Protein AF-A0A2D3VR79-F1 (afdb_monomer_lite)

Secondary structure (DSSP, 8-state):
--PPP----------------SSSSHHHHHHHHHHHHHHHHHHHHHHHHHTT----HHHHHHHHHHHHTTS-HHHHHHHHHHHHHHHHHHHHHHHHHHHHHHHHHHHHHHHHHHHHHHHHHHHHHHHHHHHHHH--

Foldseek 3Di:
DDDDDPPDPDDDDDDDDDDDDDPPPPVVVVVVLVVVVVVLLVVLVVVCVVVVHDPDVVSSVVSSVVVLVPDDPVNVVVVVVVVVVVVVVVVVVVVVVVVVVVVVVVVVVVVVVVVVVVVVVVVVVVVVVVVVVVVD

Structure (mmCIF, N/CA/C/O backbone):
data_AF-A0A2D3VR79-F1
#
_entry.id   AF-A0A2D3VR79-F1
#
loop_
_atom_site.group_PDB
_atom_site.id
_atom_site.type_symbol
_atom_site.label_atom_id
_atom_site.label_alt_id
_atom_site.label_comp_id
_atom_site.label_asym_id
_atom_site.label_entity_id
_atom_site.label_seq_id
_atom_site.pdbx_PDB_ins_code
_atom_site.Cartn_x
_atom_site.Cartn_y
_atom_site.Cartn_z
_atom_site.occupancy
_atom_site.B_iso_or_equiv
_atom_site.auth_seq_id
_atom_site.auth_comp_id
_atom_site.auth_asym_id
_atom_site.auth_atom_id
_atom_site.pdbx_PDB_model_num
ATOM 1 N N . MET A 1 1 ? -33.235 -31.738 -44.982 1.00 42.50 1 MET A N 1
ATOM 2 C CA . MET A 1 1 ? -31.857 -31.477 -45.453 1.00 42.50 1 MET A CA 1
ATOM 3 C C . MET A 1 1 ? -31.931 -30.348 -46.472 1.00 42.50 1 MET A C 1
ATOM 5 O O . MET A 1 1 ? -32.327 -30.591 -47.601 1.00 42.50 1 MET A O 1
ATOM 9 N N . VAL A 1 2 ? -31.686 -29.108 -46.045 1.00 42.50 2 VAL A N 1
ATOM 10 C CA . VAL A 1 2 ? -31.808 -27.903 -46.886 1.00 42.50 2 VAL A CA 1
ATOM 11 C C . VAL A 1 2 ? -30.463 -27.183 -46.835 1.00 42.50 2 VAL A C 1
ATOM 13 O O . VAL A 1 2 ? -29.972 -26.873 -45.752 1.00 42.50 2 VAL A O 1
ATOM 16 N N . ARG A 1 3 ? -29.823 -27.027 -47.996 1.00 49.19 3 ARG A N 1
ATOM 17 C CA . ARG A 1 3 ? -28.508 -26.394 -48.157 1.00 49.19 3 ARG A CA 1
ATOM 18 C C . ARG A 1 3 ? -28.692 -24.872 -48.138 1.00 49.19 3 ARG A C 1
ATOM 20 O O . ARG A 1 3 ? -29.545 -24.375 -48.863 1.00 49.19 3 ARG A O 1
ATOM 27 N N . LEU A 1 4 ? -27.921 -24.150 -47.320 1.00 48.56 4 LEU A N 1
ATOM 28 C CA . LEU A 1 4 ? -27.856 -22.685 -47.379 1.00 48.56 4 LEU A CA 1
ATOM 29 C C . LEU A 1 4 ? -26.788 -22.247 -48.389 1.00 48.56 4 LEU A C 1
ATOM 31 O O . LEU A 1 4 ? -25.610 -22.578 -48.234 1.00 48.56 4 LEU A O 1
ATOM 35 N N . ASP A 1 5 ? -27.217 -21.477 -49.390 1.00 49.62 5 ASP A N 1
ATOM 36 C CA . ASP A 1 5 ? -26.363 -20.802 -50.365 1.00 49.62 5 ASP A CA 1
ATOM 37 C C . ASP A 1 5 ? -25.558 -19.671 -49.714 1.00 49.62 5 ASP A C 1
ATOM 39 O O . ASP A 1 5 ? -26.086 -18.778 -49.050 1.00 49.62 5 ASP A O 1
ATOM 43 N N . ARG A 1 6 ? -24.242 -19.710 -49.922 1.00 53.97 6 ARG A N 1
ATOM 44 C CA . ARG A 1 6 ? -23.243 -18.902 -49.214 1.00 53.97 6 ARG A CA 1
ATOM 45 C C . ARG A 1 6 ? -22.847 -17.636 -49.992 1.00 53.97 6 ARG A C 1
ATOM 47 O O . ARG A 1 6 ? -21.665 -17.330 -50.078 1.00 53.97 6 ARG A O 1
ATOM 54 N N . ASN A 1 7 ? -23.808 -16.926 -50.595 1.00 47.69 7 ASN A N 1
ATOM 55 C CA . ASN A 1 7 ? -23.490 -15.828 -51.524 1.00 47.69 7 ASN A CA 1
ATOM 56 C C . ASN A 1 7 ? -24.445 -14.618 -51.462 1.00 47.69 7 ASN A C 1
ATOM 58 O O . ASN A 1 7 ? -24.976 -14.172 -52.478 1.00 47.69 7 ASN A O 1
ATOM 62 N N . LYS A 1 8 ? -24.687 -14.073 -50.260 1.00 43.59 8 LYS A N 1
ATOM 63 C CA . LYS A 1 8 ? -25.517 -12.859 -50.107 1.00 43.59 8 LYS A CA 1
ATOM 64 C C . LYS A 1 8 ? -25.130 -11.908 -48.967 1.00 43.59 8 LYS A C 1
ATOM 66 O O . LYS A 1 8 ? -25.969 -11.146 -48.503 1.00 43.59 8 LYS A O 1
ATOM 71 N N . ILE A 1 9 ? -23.869 -11.911 -48.529 1.00 47.56 9 ILE A N 1
ATOM 72 C CA . ILE A 1 9 ? -23.381 -10.974 -47.500 1.00 47.56 9 ILE A CA 1
ATOM 73 C C . ILE A 1 9 ? -22.266 -10.106 -48.084 1.00 47.56 9 ILE A C 1
ATOM 75 O O . ILE A 1 9 ? -21.127 -10.179 -47.648 1.00 47.56 9 ILE A O 1
ATOM 79 N N . GLN A 1 10 ? -22.569 -9.326 -49.123 1.00 48.78 10 GLN A N 1
ATOM 80 C CA . GLN A 1 10 ? -21.702 -8.229 -49.568 1.00 48.78 10 GLN A CA 1
ATOM 81 C C . GLN A 1 10 ? -22.474 -7.272 -50.489 1.00 48.78 10 GLN A C 1
ATOM 83 O O . GLN A 1 10 ? -22.270 -7.238 -51.693 1.00 48.78 10 GLN A O 1
ATOM 88 N N . SER A 1 11 ? -23.392 -6.489 -49.919 1.00 40.78 11 SER A N 1
ATOM 89 C CA . SER A 1 11 ? -23.750 -5.163 -50.452 1.00 40.78 11 SER A CA 1
ATOM 90 C C . SER A 1 11 ? -24.666 -4.450 -49.459 1.00 40.78 11 SER A C 1
ATOM 92 O O . SER A 1 11 ? -25.870 -4.703 -49.421 1.00 40.78 11 SER A O 1
ATOM 94 N N . GLY A 1 12 ? -24.112 -3.570 -48.629 1.00 35.41 12 GLY A N 1
ATOM 95 C CA . GLY A 1 12 ? -24.937 -2.796 -47.705 1.00 35.41 12 GLY A CA 1
ATOM 96 C C . GLY A 1 12 ? -24.155 -2.000 -46.674 1.00 35.41 12 GLY A C 1
ATOM 97 O O . GLY A 1 12 ? -24.417 -2.140 -45.489 1.00 35.41 12 GLY A O 1
ATOM 98 N N . LEU A 1 13 ? -23.201 -1.170 -47.101 1.00 38.72 13 LEU A N 1
ATOM 99 C CA . LEU A 1 13 ? -22.648 -0.118 -46.244 1.00 38.72 13 LEU A CA 1
ATOM 100 C C . LEU A 1 13 ? -23.047 1.230 -46.837 1.00 38.72 13 LEU A C 1
ATOM 102 O O . LEU A 1 13 ? -22.491 1.701 -47.829 1.00 38.72 13 LEU A O 1
ATOM 106 N N . GLY A 1 14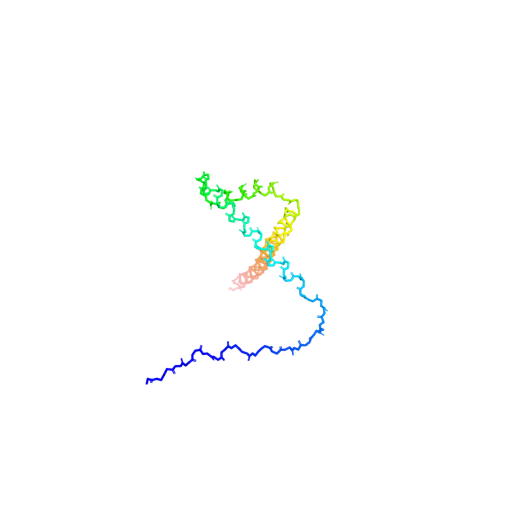 ? -24.106 1.790 -46.253 1.00 35.75 14 GLY A N 1
ATOM 107 C CA . GLY A 1 14 ? -24.631 3.107 -46.568 1.00 35.75 14 GLY A CA 1
ATOM 108 C C . GLY A 1 14 ? -23.665 4.208 -46.140 1.00 35.75 14 GLY A C 1
ATOM 109 O O . GLY A 1 14 ? -23.102 4.183 -45.049 1.00 35.75 14 GLY A O 1
ATOM 110 N N . LYS A 1 15 ? -23.510 5.204 -47.012 1.00 46.53 15 LYS A N 1
ATOM 111 C CA . LYS A 1 15 ? -22.926 6.506 -46.683 1.00 46.53 15 LYS A CA 1
ATOM 112 C C . LYS A 1 15 ? -23.940 7.341 -45.893 1.00 46.53 15 LYS A C 1
ATOM 114 O O . LYS A 1 15 ? -25.066 7.516 -46.352 1.00 46.53 15 LYS A O 1
ATOM 119 N N . ARG A 1 16 ? -23.510 7.934 -44.777 1.00 35.75 16 ARG A N 1
ATOM 120 C CA . ARG A 1 16 ? -24.094 9.136 -44.144 1.00 35.75 16 ARG A CA 1
ATOM 121 C C . ARG A 1 16 ? -22.994 9.878 -43.344 1.00 35.75 16 ARG A C 1
ATOM 123 O O . ARG A 1 16 ? -21.922 9.305 -43.177 1.00 35.75 16 ARG A O 1
ATOM 130 N N . PRO A 1 17 ? -23.160 11.174 -43.020 1.00 37.53 17 PRO A N 1
ATOM 131 C CA . PRO A 1 17 ? -22.208 12.230 -43.369 1.00 37.53 17 PRO A CA 1
ATOM 132 C C . PRO A 1 17 ? -21.346 12.731 -42.193 1.00 37.53 17 PRO A C 1
ATOM 134 O O . PRO A 1 17 ? -21.611 12.430 -41.036 1.00 37.53 17 PRO A O 1
ATOM 137 N N . LYS A 1 18 ? -20.318 13.525 -42.532 1.00 41.44 18 LYS A N 1
ATOM 138 C CA . LYS A 1 18 ? -19.412 14.256 -41.626 1.00 41.44 18 LYS A CA 1
ATOM 139 C C . LYS A 1 18 ? -20.121 15.371 -40.834 1.00 41.44 18 LYS A C 1
ATOM 141 O O . LYS A 1 18 ? -20.675 16.265 -41.464 1.00 41.44 18 LYS A O 1
ATOM 146 N N . SER A 1 19 ? -19.967 15.350 -39.508 1.00 31.02 19 SER A N 1
ATOM 147 C CA . SER A 1 19 ? -19.756 16.472 -38.555 1.00 31.02 19 SER A CA 1
ATOM 148 C C . SER A 1 19 ? -19.889 15.855 -37.151 1.00 31.02 19 SER A C 1
ATOM 150 O O . SER A 1 19 ? -20.925 15.264 -36.869 1.00 31.02 19 SER A O 1
ATOM 152 N N . THR A 1 20 ? -18.870 15.787 -36.296 1.00 27.22 20 THR A N 1
ATOM 153 C CA . THR A 1 20 ? -18.263 16.911 -35.569 1.00 27.22 20 THR A CA 1
ATOM 154 C C . THR A 1 20 ? -16.975 16.400 -34.903 1.00 27.22 20 THR A C 1
ATOM 156 O O . THR A 1 20 ? -16.966 15.312 -34.334 1.00 27.22 20 THR A O 1
ATOM 159 N N . GLN A 1 21 ? -15.895 17.168 -35.055 1.00 47.31 21 GLN A N 1
ATOM 160 C CA . GLN A 1 21 ? -14.600 17.052 -34.365 1.00 47.31 21 GLN A CA 1
ATOM 161 C C . GLN A 1 21 ? -14.851 17.328 -32.864 1.00 47.31 21 GLN A C 1
ATOM 163 O O . GLN A 1 21 ? -15.637 18.219 -32.569 1.00 47.31 21 GLN A O 1
ATOM 168 N N . GLU A 1 22 ? -14.389 16.545 -31.883 1.00 38.19 22 GLU A N 1
ATOM 169 C CA . GLU A 1 22 ? -13.061 16.703 -31.252 1.00 38.19 22 GLU A CA 1
ATOM 170 C C . GLU A 1 22 ? -12.690 15.543 -30.276 1.00 38.19 22 GLU A C 1
ATOM 172 O O . GLU A 1 22 ? -11.649 15.598 -29.636 1.00 38.19 22 GLU A O 1
ATOM 177 N N . GLU A 1 23 ? -13.463 14.454 -30.160 1.00 38.03 23 GLU A N 1
ATOM 178 C CA . GLU A 1 23 ? -13.257 13.432 -29.096 1.00 38.03 23 GLU A CA 1
ATOM 179 C C . GLU A 1 23 ? -12.443 12.175 -29.488 1.00 38.03 23 GLU A C 1
ATOM 181 O O . GLU A 1 23 ? -12.242 11.280 -28.670 1.00 38.03 23 GLU A O 1
ATOM 186 N N . SER A 1 24 ? -11.944 12.060 -30.723 1.00 40.53 24 SER A N 1
ATOM 187 C CA . SER A 1 24 ? -11.367 10.798 -31.230 1.00 40.53 24 SER A CA 1
ATOM 188 C C . SER A 1 24 ? -9.833 10.703 -31.248 1.00 40.53 24 SER A C 1
ATOM 190 O O . SER A 1 24 ? -9.312 9.700 -31.727 1.00 40.53 24 SER A O 1
ATOM 192 N N . GLU A 1 25 ? -9.088 11.705 -30.769 1.00 40.88 25 GLU A N 1
ATOM 193 C CA . GLU A 1 25 ? -7.611 11.679 -30.833 1.00 40.88 25 GLU A CA 1
ATOM 194 C C . GLU A 1 25 ? -6.912 11.148 -29.568 1.00 40.88 25 GLU A C 1
ATOM 196 O O . GLU A 1 25 ? -5.761 10.710 -29.653 1.00 40.88 25 GLU A O 1
ATOM 201 N N . GLU A 1 26 ? -7.567 11.141 -28.402 1.00 45.00 26 GLU A N 1
ATOM 202 C CA . GLU A 1 26 ? -6.926 10.678 -27.157 1.00 45.00 26 GLU A CA 1
ATOM 203 C C . GLU A 1 26 ? -6.944 9.151 -26.991 1.00 45.00 26 GLU A C 1
ATOM 205 O O . GLU A 1 26 ? -5.989 8.565 -26.475 1.00 45.00 26 GLU A O 1
ATOM 210 N N . VAL A 1 27 ? -7.987 8.479 -27.486 1.00 45.16 27 VAL A N 1
ATOM 211 C CA . VAL A 1 27 ? -8.150 7.022 -27.328 1.00 45.16 27 VAL A CA 1
ATOM 212 C C . VAL A 1 27 ? -7.206 6.235 -28.249 1.00 45.16 27 VAL A C 1
ATOM 214 O O . VAL A 1 27 ? -6.706 5.179 -27.869 1.00 45.16 27 VAL A O 1
ATOM 217 N N . ASP A 1 28 ? -6.888 6.762 -29.434 1.00 46.16 28 ASP A N 1
ATOM 218 C CA . ASP A 1 28 ? -6.010 6.085 -30.402 1.00 46.16 28 ASP A CA 1
ATOM 219 C C . ASP A 1 28 ? -4.522 6.182 -30.008 1.00 46.16 28 ASP A C 1
ATOM 221 O O . ASP A 1 28 ? -3.741 5.236 -30.149 1.00 46.16 28 ASP A O 1
ATOM 225 N N . LYS A 1 29 ? -4.121 7.306 -29.393 1.00 51.72 29 LYS A N 1
ATOM 226 C CA . LYS A 1 29 ? -2.766 7.462 -28.849 1.00 51.72 29 LYS A CA 1
ATOM 227 C C . LYS A 1 29 ? -2.522 6.565 -27.640 1.00 51.72 29 LYS A C 1
ATOM 229 O O . LYS A 1 29 ? -1.406 6.086 -27.512 1.00 51.72 29 LYS A O 1
ATOM 234 N N . SER A 1 30 ? -3.504 6.318 -26.770 1.00 53.44 30 SER A N 1
ATOM 235 C CA . SER A 1 30 ? -3.300 5.498 -25.563 1.00 53.44 30 SER A CA 1
ATOM 236 C C . SER A 1 30 ? -3.188 3.994 -25.859 1.00 53.44 30 SER A C 1
ATOM 238 O O . SER A 1 30 ? -2.398 3.290 -25.219 1.00 53.44 30 SER A O 1
ATOM 240 N N . GLN A 1 31 ? -3.910 3.480 -26.862 1.00 55.12 31 GLN A N 1
ATOM 241 C CA . GLN A 1 31 ? -3.816 2.067 -27.251 1.00 55.12 31 GLN A CA 1
ATOM 242 C C . GLN A 1 31 ? -2.479 1.727 -27.907 1.00 55.12 31 GLN A C 1
ATOM 244 O O . GLN A 1 31 ? -1.870 0.703 -27.590 1.00 55.12 31 GLN A O 1
ATOM 249 N N . ASN A 1 32 ? -1.970 2.610 -28.768 1.00 60.19 32 ASN A N 1
ATOM 250 C CA . ASN A 1 32 ? -0.687 2.379 -29.429 1.00 60.19 32 ASN A CA 1
ATOM 251 C C . ASN A 1 32 ? 0.468 2.290 -28.412 1.00 60.19 32 ASN A C 1
ATOM 253 O O . ASN A 1 32 ? 1.441 1.563 -28.612 1.00 60.19 32 ASN A O 1
ATOM 257 N N . THR A 1 33 ? 0.316 2.968 -27.275 1.00 60.47 33 THR A N 1
ATOM 258 C CA . THR A 1 33 ? 1.395 3.219 -26.315 1.00 60.47 33 THR A CA 1
ATOM 259 C C . THR A 1 33 ? 1.455 2.183 -25.214 1.00 60.47 33 THR A C 1
ATOM 261 O O . THR A 1 33 ? 2.548 1.832 -24.778 1.00 60.47 33 THR A O 1
ATOM 264 N N . ASN A 1 34 ? 0.305 1.600 -24.866 1.00 66.75 34 ASN A N 1
ATOM 265 C CA . ASN A 1 34 ? 0.277 0.314 -24.176 1.00 66.75 34 ASN A CA 1
ATOM 266 C C . ASN A 1 34 ? 0.950 -0.764 -25.038 1.00 66.75 34 ASN A C 1
ATOM 268 O O . ASN A 1 34 ? 1.795 -1.498 -24.538 1.00 66.75 34 ASN A O 1
ATOM 272 N N . SER A 1 35 ? 0.710 -0.771 -26.357 1.00 77.75 35 SER A N 1
ATOM 273 C CA . SER A 1 35 ? 1.372 -1.738 -27.246 1.00 77.75 35 SER A CA 1
ATOM 274 C C . SER A 1 35 ? 2.898 -1.554 -27.319 1.00 77.75 35 SER A C 1
ATOM 276 O O . SER A 1 35 ? 3.628 -2.529 -27.488 1.00 77.75 35 SER A O 1
ATOM 278 N N . GLU A 1 36 ? 3.418 -0.328 -27.194 1.00 83.12 36 GLU A N 1
ATOM 279 C CA . GLU A 1 36 ? 4.867 -0.068 -27.156 1.00 83.12 36 GLU A CA 1
ATOM 280 C C . GLU A 1 36 ? 5.513 -0.549 -25.851 1.00 83.12 36 GLU A C 1
ATOM 282 O O . GLU A 1 36 ? 6.581 -1.166 -25.894 1.00 83.12 36 GLU A O 1
ATOM 287 N N . LEU A 1 37 ? 4.858 -0.326 -24.708 1.00 84.56 37 LEU A N 1
ATOM 288 C CA . LEU A 1 37 ? 5.296 -0.855 -23.415 1.00 84.56 37 LEU A CA 1
ATOM 289 C C . LEU A 1 37 ? 5.218 -2.387 -23.379 1.00 84.56 37 LEU A C 1
ATOM 291 O O . LEU A 1 37 ? 6.173 -3.036 -22.968 1.00 84.56 37 LEU A O 1
ATOM 295 N N . GLU A 1 38 ? 4.143 -2.988 -23.884 1.00 86.12 38 GLU A N 1
ATOM 296 C CA . GLU A 1 38 ? 4.006 -4.445 -23.988 1.00 86.12 38 GLU A CA 1
ATOM 297 C C . GLU A 1 38 ? 5.117 -5.062 -24.844 1.00 86.12 38 GLU A C 1
ATOM 299 O O . GLU A 1 38 ? 5.758 -6.033 -24.438 1.00 86.12 38 GLU A O 1
ATOM 304 N N . LYS A 1 39 ? 5.414 -4.467 -26.008 1.00 89.25 39 LYS A N 1
ATOM 305 C CA . LYS A 1 39 ? 6.538 -4.892 -26.859 1.00 89.25 39 LYS A CA 1
ATOM 306 C C . LYS A 1 39 ? 7.876 -4.757 -26.136 1.00 89.25 39 LYS A C 1
ATOM 308 O O . LYS A 1 39 ? 8.751 -5.604 -26.316 1.00 89.25 39 LYS A O 1
ATOM 313 N N . PHE A 1 40 ? 8.043 -3.717 -25.324 1.00 89.56 40 PHE A N 1
ATOM 314 C CA . PHE A 1 40 ? 9.245 -3.518 -24.523 1.00 89.56 40 PHE A CA 1
ATOM 315 C C . PHE A 1 40 ? 9.379 -4.570 -23.412 1.00 89.56 40 PHE A C 1
ATOM 317 O O . PHE A 1 40 ? 10.442 -5.173 -23.276 1.00 89.56 40 PHE A O 1
ATOM 324 N N . SER A 1 41 ? 8.299 -4.878 -22.698 1.00 90.06 41 SER A N 1
ATOM 325 C CA . SER A 1 41 ? 8.255 -5.944 -21.693 1.00 90.06 41 SER A CA 1
ATOM 326 C C . SER A 1 41 ? 8.539 -7.319 -22.302 1.00 90.06 41 SER A C 1
ATOM 328 O O . SER A 1 41 ? 9.337 -8.083 -21.761 1.00 90.06 41 SER A O 1
ATOM 330 N N . LEU A 1 42 ? 7.977 -7.622 -23.478 1.00 90.94 42 LEU A N 1
ATOM 331 C CA . LEU A 1 42 ? 8.283 -8.850 -24.222 1.00 90.94 42 LEU A CA 1
ATOM 332 C C . LEU A 1 42 ? 9.752 -8.917 -24.656 1.00 90.94 42 LEU A C 1
ATOM 334 O O . LEU A 1 42 ? 10.364 -9.983 -24.603 1.00 90.94 42 LEU A O 1
ATOM 338 N N . TYR A 1 43 ? 10.333 -7.785 -25.062 1.00 91.06 43 TYR A N 1
ATOM 339 C CA . TYR A 1 43 ? 11.754 -7.702 -25.389 1.00 91.06 43 TYR A CA 1
ATOM 340 C C . TYR A 1 43 ? 12.632 -7.996 -24.168 1.00 91.06 43 TYR A C 1
ATOM 342 O O . TYR A 1 43 ? 13.576 -8.774 -24.281 1.00 91.06 43 TYR A O 1
ATOM 350 N N . ILE A 1 44 ? 12.298 -7.443 -23.000 1.00 90.88 44 ILE A N 1
ATOM 351 C CA . ILE A 1 44 ? 13.014 -7.723 -21.749 1.00 90.88 44 ILE A CA 1
ATOM 352 C C . ILE A 1 44 ? 12.957 -9.217 -21.424 1.00 90.88 44 ILE A C 1
ATOM 354 O O . ILE A 1 44 ? 13.996 -9.831 -21.200 1.00 90.88 44 ILE A O 1
ATOM 358 N N . LEU A 1 45 ? 11.767 -9.825 -21.471 1.00 91.25 45 LEU A N 1
ATOM 359 C CA . LEU A 1 45 ? 11.600 -11.256 -21.200 1.00 91.25 45 LEU A CA 1
ATOM 360 C C . LEU A 1 45 ? 12.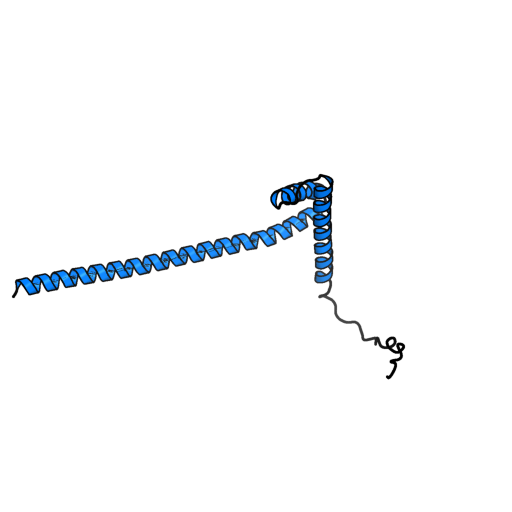406 -12.128 -22.165 1.00 91.25 45 LEU A C 1
ATOM 362 O O . LEU A 1 45 ? 12.988 -13.128 -21.748 1.00 91.25 45 LEU A O 1
ATOM 366 N N . LYS A 1 46 ? 12.478 -11.735 -23.440 1.00 91.88 46 LYS A N 1
ATOM 367 C CA . LYS A 1 46 ? 13.303 -12.425 -24.430 1.00 91.88 46 LYS A CA 1
ATOM 368 C C . LYS A 1 46 ? 14.791 -12.333 -24.087 1.00 91.88 46 LYS A C 1
ATOM 370 O O . LYS A 1 46 ? 15.460 -13.356 -24.084 1.00 91.88 46 LYS A O 1
ATOM 375 N N . VAL A 1 47 ? 15.288 -11.147 -23.735 1.00 91.44 47 VAL A N 1
ATOM 376 C CA . VAL A 1 47 ? 16.692 -10.957 -23.331 1.00 91.44 47 VAL A CA 1
ATOM 377 C C . VAL A 1 47 ? 17.025 -11.777 -22.082 1.00 91.44 47 VAL A C 1
ATOM 379 O O . VAL A 1 47 ? 18.069 -12.418 -22.030 1.00 91.44 47 VAL A O 1
ATOM 382 N N . MET A 1 48 ? 16.128 -11.817 -21.097 1.00 88.94 48 MET A N 1
ATOM 383 C CA . MET A 1 48 ? 16.320 -12.633 -19.893 1.00 88.94 48 MET A CA 1
ATOM 384 C C . MET A 1 48 ? 16.357 -14.132 -20.213 1.00 88.94 48 MET A C 1
ATOM 386 O O . MET A 1 48 ? 17.151 -14.864 -19.626 1.00 88.94 48 MET A O 1
ATOM 390 N N . MET A 1 49 ? 15.532 -14.584 -21.163 1.00 89.94 49 MET A N 1
ATOM 391 C CA . MET A 1 49 ? 15.533 -15.966 -21.644 1.00 89.94 49 MET A CA 1
ATOM 392 C C . MET A 1 49 ? 16.824 -16.305 -22.400 1.00 89.94 49 MET A C 1
ATOM 394 O O . MET A 1 49 ? 17.405 -17.358 -22.149 1.00 89.94 49 MET A O 1
ATOM 398 N N . ASP A 1 50 ? 17.296 -15.403 -23.265 1.00 92.56 50 ASP A N 1
ATOM 399 C CA . ASP A 1 50 ? 18.537 -15.561 -24.033 1.00 92.56 50 ASP A CA 1
ATOM 400 C C . ASP A 1 50 ? 19.774 -15.602 -23.111 1.00 92.56 50 ASP A C 1
ATOM 402 O O . ASP A 1 50 ? 20.707 -16.368 -23.349 1.00 92.56 50 ASP A O 1
ATOM 406 N N . GLU A 1 51 ? 19.769 -14.831 -22.017 1.00 90.69 51 GLU A N 1
ATOM 407 C CA . GLU A 1 51 ? 20.822 -14.836 -20.987 1.00 90.69 51 GLU A CA 1
ATOM 408 C C . GLU A 1 51 ? 20.636 -15.941 -19.923 1.00 90.69 51 GLU A C 1
ATOM 410 O O . GLU A 1 51 ? 21.426 -16.045 -18.984 1.00 90.69 51 GLU A O 1
ATOM 415 N N . ASN A 1 52 ? 19.622 -16.803 -20.078 1.00 87.12 52 ASN A N 1
ATOM 416 C CA . ASN A 1 52 ? 19.301 -17.922 -19.186 1.00 87.12 52 ASN A CA 1
ATOM 417 C C . ASN A 1 52 ? 19.058 -17.495 -17.718 1.00 87.12 52 ASN A C 1
ATOM 419 O O . ASN A 1 52 ? 19.407 -18.209 -16.770 1.00 87.12 52 ASN A O 1
ATOM 423 N N . ILE A 1 53 ? 18.440 -16.326 -17.530 1.00 88.19 53 ILE A N 1
ATOM 424 C CA . ILE A 1 53 ? 18.085 -15.746 -16.231 1.00 88.19 53 ILE A CA 1
ATOM 425 C C . ILE A 1 53 ? 16.586 -15.944 -15.979 1.00 88.19 53 ILE A C 1
ATOM 427 O O . ILE A 1 53 ? 15.762 -15.603 -16.830 1.00 88.19 53 ILE A O 1
ATOM 431 N N . PRO A 1 54 ? 16.184 -16.447 -14.799 1.00 87.81 54 PRO A N 1
ATOM 432 C CA . PRO A 1 54 ? 14.772 -16.599 -14.485 1.00 87.81 54 PRO A CA 1
ATOM 433 C C . PRO A 1 54 ? 14.089 -15.220 -14.392 1.00 87.81 54 PRO A C 1
ATOM 435 O O . PRO A 1 54 ? 14.610 -14.340 -13.690 1.00 87.81 54 PRO A O 1
ATOM 438 N N . PRO A 1 55 ? 12.915 -15.029 -15.033 1.00 87.19 55 PRO A N 1
ATOM 439 C CA . PRO A 1 55 ? 12.142 -13.790 -14.980 1.00 87.19 55 PRO A CA 1
ATOM 440 C C . PRO A 1 55 ? 11.401 -13.652 -13.643 1.00 87.19 55 PRO A C 1
ATOM 442 O O . PRO A 1 55 ? 10.175 -13.656 -13.577 1.00 87.19 55 PRO A O 1
ATOM 445 N N . THR A 1 56 ? 12.157 -13.570 -12.547 1.00 90.56 56 THR A N 1
ATOM 446 C CA . THR A 1 56 ? 11.620 -13.198 -11.234 1.00 90.56 56 THR A CA 1
ATOM 447 C C . THR A 1 56 ? 11.316 -11.698 -11.214 1.00 90.56 56 THR A C 1
ATOM 449 O O . THR A 1 56 ? 11.979 -10.951 -11.935 1.00 90.56 56 THR A O 1
ATOM 452 N N . PRO A 1 57 ? 10.376 -11.219 -10.378 1.00 89.12 57 PRO A N 1
ATOM 453 C CA . PRO A 1 57 ? 10.049 -9.792 -10.306 1.00 89.12 57 PRO A CA 1
ATOM 454 C C . PRO A 1 57 ? 11.281 -8.898 -10.098 1.00 89.12 57 PRO A C 1
ATOM 456 O O . PRO A 1 57 ? 11.470 -7.924 -10.818 1.00 89.12 57 PRO A O 1
ATOM 459 N N . ASN A 1 58 ? 12.179 -9.295 -9.190 1.00 89.12 58 ASN A N 1
ATOM 460 C CA . ASN A 1 58 ? 13.416 -8.564 -8.916 1.00 89.12 58 ASN A CA 1
ATOM 461 C C . ASN A 1 58 ? 14.363 -8.531 -10.130 1.00 89.12 58 ASN A C 1
ATOM 463 O O . ASN A 1 58 ? 14.916 -7.488 -10.464 1.00 89.12 58 ASN A O 1
ATOM 467 N N . ASN A 1 59 ? 14.537 -9.660 -10.822 1.00 89.38 59 ASN A N 1
ATOM 468 C CA . ASN A 1 59 ? 15.399 -9.710 -12.004 1.00 89.38 59 ASN A CA 1
ATOM 469 C C . ASN A 1 59 ? 14.791 -8.931 -13.173 1.00 89.38 59 ASN A C 1
ATOM 471 O O . ASN A 1 59 ? 15.510 -8.247 -13.895 1.00 89.38 59 ASN A O 1
ATOM 475 N N . PHE A 1 60 ? 13.473 -9.016 -13.354 1.00 92.50 60 PHE A N 1
ATOM 476 C CA . PHE A 1 60 ? 12.773 -8.272 -14.390 1.00 92.50 60 PHE A CA 1
ATOM 477 C C . PHE A 1 60 ? 12.926 -6.769 -14.175 1.00 92.50 60 PHE A C 1
ATOM 479 O O . PHE A 1 60 ? 13.248 -6.071 -15.127 1.00 92.50 60 PHE A O 1
ATOM 486 N N . GLN A 1 61 ? 12.793 -6.285 -12.937 1.00 89.38 61 GLN A N 1
ATOM 487 C CA . GLN A 1 61 ? 12.989 -4.874 -12.603 1.00 89.38 61 GLN A CA 1
ATOM 488 C C . GLN A 1 61 ? 14.398 -4.381 -12.965 1.00 89.38 61 GLN A C 1
ATOM 490 O O . GLN A 1 61 ? 14.540 -3.380 -13.660 1.00 89.38 61 GLN A O 1
ATOM 495 N N . ILE A 1 62 ? 15.443 -5.133 -12.602 1.00 88.62 62 ILE A N 1
ATOM 496 C CA . ILE A 1 62 ? 16.833 -4.774 -12.936 1.00 88.62 62 ILE A CA 1
ATOM 497 C C . ILE A 1 62 ? 17.034 -4.675 -14.457 1.00 88.62 62 ILE A C 1
ATOM 499 O O . ILE A 1 62 ? 17.693 -3.758 -14.952 1.00 88.62 62 ILE A O 1
ATOM 503 N N . TYR A 1 63 ? 16.479 -5.622 -15.218 1.00 90.12 63 TYR A N 1
ATOM 504 C CA . TYR A 1 63 ? 16.587 -5.617 -16.678 1.00 90.12 63 TYR A CA 1
ATOM 505 C C . TYR A 1 63 ? 15.713 -4.551 -17.324 1.00 90.12 63 TYR A C 1
ATOM 507 O O . TYR A 1 63 ? 16.111 -3.986 -18.343 1.00 90.12 63 TYR A O 1
ATOM 515 N N . PHE A 1 64 ? 14.557 -4.263 -16.733 1.00 91.19 64 PHE A N 1
ATOM 516 C CA . PHE A 1 64 ? 13.692 -3.173 -17.138 1.00 91.19 64 PHE A CA 1
ATOM 517 C C . PHE A 1 64 ? 14.461 -1.859 -17.058 1.00 91.19 64 PHE A C 1
ATOM 519 O O . PHE A 1 64 ? 14.620 -1.216 -18.090 1.00 91.19 64 PHE A O 1
ATOM 526 N N . ASP A 1 65 ? 15.063 -1.539 -15.913 1.00 88.50 65 ASP A N 1
ATOM 527 C CA . ASP A 1 65 ? 15.840 -0.309 -15.719 1.00 88.50 65 ASP A CA 1
ATOM 528 C C . ASP A 1 65 ? 17.049 -0.239 -16.669 1.00 88.50 65 ASP A C 1
ATOM 530 O O . ASP A 1 65 ? 17.237 0.737 -17.403 1.00 88.50 65 ASP A O 1
ATOM 534 N N . LYS A 1 66 ? 17.823 -1.329 -16.761 1.00 89.81 66 LYS A N 1
ATOM 535 C CA . LYS A 1 66 ? 19.003 -1.419 -17.640 1.00 89.81 66 LYS A CA 1
ATOM 536 C C . LYS A 1 66 ? 18.658 -1.245 -19.124 1.00 89.81 66 LYS A C 1
ATOM 538 O O . LYS A 1 66 ? 19.415 -0.635 -19.881 1.00 89.81 66 LYS A O 1
ATOM 543 N N . LEU A 1 67 ? 17.552 -1.829 -19.587 1.00 88.81 67 LEU A N 1
ATOM 544 C CA . LEU A 1 67 ? 17.141 -1.776 -20.996 1.00 88.81 67 LEU A CA 1
ATOM 545 C C . LEU A 1 67 ? 16.312 -0.534 -21.321 1.00 88.81 67 LEU A C 1
ATOM 547 O O . LEU A 1 67 ? 16.263 -0.136 -22.494 1.00 88.81 67 LEU A O 1
ATOM 551 N N . LEU A 1 68 ? 15.697 0.080 -20.307 1.00 87.62 68 LEU A N 1
ATOM 552 C CA . LEU A 1 68 ? 15.024 1.368 -20.400 1.00 87.62 68 LEU A CA 1
ATOM 553 C C . LEU A 1 68 ? 16.056 2.453 -20.678 1.00 87.62 68 LEU A C 1
ATOM 555 O O . LEU A 1 68 ? 15.786 3.350 -21.475 1.00 87.62 68 LEU A O 1
ATOM 559 N N . ASP A 1 69 ? 17.271 2.317 -20.137 1.00 85.88 69 ASP A N 1
ATOM 560 C CA . ASP A 1 69 ? 18.323 3.311 -20.307 1.00 85.88 69 ASP A CA 1
ATOM 561 C C . ASP A 1 69 ? 18.733 3.584 -21.756 1.00 85.88 69 ASP A C 1
ATOM 563 O O . ASP A 1 69 ? 19.068 4.717 -22.112 1.00 85.88 69 ASP A O 1
ATOM 567 N N . ASN A 1 70 ? 18.598 2.569 -22.606 1.00 86.38 70 ASN A N 1
ATOM 568 C CA . ASN A 1 70 ? 18.913 2.627 -24.030 1.00 86.38 70 ASN A CA 1
ATOM 569 C C . ASN A 1 70 ? 17.737 3.114 -24.901 1.00 86.38 70 ASN A C 1
ATOM 571 O O . ASN A 1 70 ? 17.838 3.107 -26.129 1.00 86.38 70 ASN A O 1
ATOM 575 N N . LYS A 1 71 ? 16.594 3.479 -24.306 1.00 87.88 71 LYS A N 1
ATOM 576 C CA . LYS A 1 71 ? 15.402 3.957 -25.026 1.00 87.88 71 LYS A CA 1
ATOM 577 C C . LYS A 1 71 ? 15.369 5.487 -25.148 1.00 87.88 71 LYS A C 1
ATOM 579 O O . LYS A 1 71 ? 16.025 6.185 -24.371 1.00 87.88 71 LYS A O 1
ATOM 584 N N . PRO A 1 72 ? 14.597 6.031 -26.112 1.00 88.88 72 PRO A N 1
ATOM 585 C CA . PRO A 1 72 ? 14.462 7.473 -26.296 1.00 88.88 72 PRO A CA 1
ATOM 586 C C . PRO A 1 72 ? 13.961 8.181 -25.034 1.00 88.88 72 PRO A C 1
ATOM 588 O O . PRO A 1 72 ? 13.117 7.656 -24.307 1.00 88.88 72 PRO A O 1
ATOM 591 N N . VAL A 1 73 ? 14.421 9.416 -24.818 1.00 84.50 73 VAL A N 1
ATOM 592 C CA . VAL A 1 73 ? 14.033 10.248 -23.662 1.00 84.50 73 VAL A CA 1
ATOM 593 C C . VAL A 1 73 ? 12.514 10.442 -23.579 1.00 84.50 73 VAL A C 1
ATOM 595 O O . VAL A 1 73 ? 11.956 10.445 -22.486 1.00 84.50 73 VAL A O 1
ATOM 598 N N . SER A 1 74 ? 11.830 10.536 -24.724 1.00 84.44 74 SER A N 1
ATOM 599 C CA . SER A 1 74 ? 10.366 10.622 -24.796 1.00 84.44 74 SER A CA 1
ATOM 600 C C . SER A 1 74 ? 9.666 9.383 -24.231 1.00 84.44 74 SER A C 1
ATOM 602 O O . SER A 1 74 ? 8.657 9.515 -23.545 1.00 84.44 74 SER A O 1
ATOM 604 N N . PHE A 1 75 ? 10.215 8.190 -24.475 1.00 85.44 75 PHE A N 1
ATOM 605 C CA . PHE A 1 75 ? 9.691 6.938 -23.934 1.00 85.44 75 PHE A CA 1
ATOM 606 C C . PHE A 1 75 ? 9.954 6.842 -22.428 1.00 85.44 75 PHE A C 1
ATOM 608 O O . PHE A 1 75 ? 9.031 6.570 -21.671 1.00 85.44 75 PHE A O 1
ATOM 615 N N . LYS A 1 76 ? 11.174 7.167 -21.974 1.00 85.88 76 LYS A N 1
ATOM 616 C CA . LYS A 1 76 ? 11.514 7.196 -20.538 1.00 85.88 76 LYS A CA 1
ATOM 617 C C . LYS A 1 76 ? 10.602 8.131 -19.745 1.00 85.88 76 LYS A C 1
ATOM 619 O O . LYS A 1 76 ? 10.067 7.737 -18.717 1.00 85.88 76 LYS A O 1
ATOM 624 N N . LYS A 1 77 ? 10.402 9.358 -20.243 1.00 86.44 77 LYS A N 1
ATOM 625 C CA . LYS A 1 77 ? 9.543 10.355 -19.594 1.00 86.44 77 LYS A CA 1
ATOM 626 C C . LYS A 1 77 ? 8.119 9.829 -19.422 1.00 86.44 77 LYS A C 1
ATOM 628 O O . LYS A 1 77 ? 7.555 9.946 -18.345 1.00 86.44 77 LYS A O 1
ATOM 633 N N . ARG A 1 78 ? 7.585 9.181 -20.455 1.00 83.25 78 ARG A N 1
ATOM 634 C CA . ARG A 1 78 ? 6.248 8.594 -20.423 1.00 83.25 78 ARG A CA 1
ATOM 635 C C . ARG A 1 78 ? 6.114 7.437 -19.435 1.00 83.25 78 ARG A C 1
ATOM 637 O O . ARG A 1 78 ? 5.099 7.334 -18.760 1.00 83.25 78 ARG A O 1
ATOM 644 N N . ILE A 1 79 ? 7.109 6.553 -19.374 1.00 85.44 79 ILE A N 1
ATOM 645 C CA . ILE A 1 79 ? 7.117 5.447 -18.408 1.00 85.44 79 ILE A CA 1
ATOM 646 C C . ILE A 1 79 ? 7.178 5.984 -16.980 1.00 85.44 79 ILE A C 1
ATOM 648 O O . ILE A 1 79 ? 6.450 5.489 -16.131 1.00 85.44 79 ILE A O 1
ATOM 652 N N . ASN A 1 80 ? 7.964 7.032 -16.730 1.00 83.19 80 ASN A N 1
ATOM 653 C CA . ASN A 1 80 ? 7.978 7.687 -15.423 1.00 83.19 80 ASN A CA 1
ATOM 654 C C . ASN A 1 80 ? 6.623 8.316 -15.079 1.00 83.19 80 ASN A C 1
ATOM 656 O O . ASN A 1 80 ? 6.148 8.112 -13.974 1.00 83.19 80 ASN A O 1
ATOM 660 N N . GLU A 1 81 ? 5.963 8.997 -16.020 1.00 83.25 81 GLU A N 1
ATOM 661 C CA . GLU A 1 81 ? 4.608 9.535 -15.806 1.00 83.25 81 GLU A CA 1
ATOM 662 C C . GLU A 1 81 ? 3.591 8.423 -15.470 1.00 83.25 81 GLU A C 1
ATOM 664 O O . GLU A 1 81 ? 2.731 8.608 -14.611 1.00 83.25 81 GLU A O 1
ATOM 669 N N . LEU A 1 82 ? 3.705 7.252 -16.110 1.00 83.3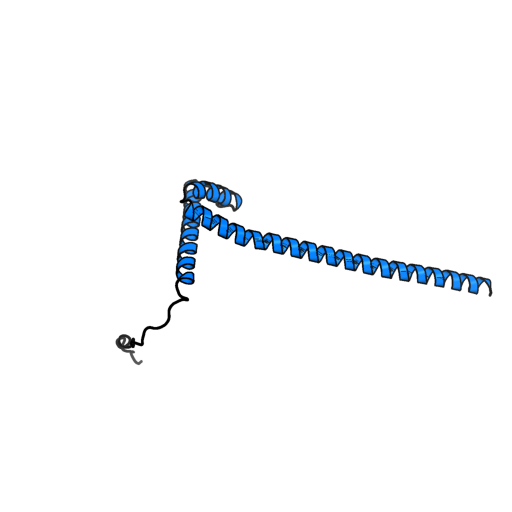1 82 LEU A N 1
ATOM 670 C CA . LEU A 1 82 ? 2.865 6.087 -15.813 1.00 83.31 82 LEU A CA 1
ATOM 671 C C . LEU A 1 82 ? 3.165 5.500 -14.423 1.00 83.31 82 LEU A C 1
ATOM 673 O O . LEU A 1 82 ? 2.242 5.244 -13.656 1.00 83.31 82 LEU A O 1
ATOM 677 N N . LEU A 1 83 ? 4.445 5.324 -14.088 1.00 80.19 83 LEU A N 1
ATOM 678 C CA . LEU A 1 83 ? 4.886 4.807 -12.790 1.00 80.19 83 LEU A CA 1
ATOM 679 C C . LEU A 1 83 ? 4.513 5.748 -11.640 1.00 80.19 83 LEU A C 1
ATOM 681 O O . LEU A 1 83 ? 4.114 5.287 -10.578 1.00 80.19 83 LEU A O 1
ATOM 685 N N . GLU A 1 84 ? 4.611 7.061 -11.845 1.00 77.25 84 GLU A N 1
ATOM 686 C CA . GLU A 1 84 ? 4.170 8.062 -10.873 1.00 77.25 84 GLU A CA 1
ATOM 687 C C . GLU A 1 84 ? 2.654 7.988 -10.655 1.00 77.25 84 GLU A C 1
ATOM 689 O O . GLU A 1 84 ? 2.201 8.023 -9.513 1.00 77.25 84 GLU A O 1
ATOM 694 N N . ALA A 1 85 ? 1.865 7.808 -11.720 1.00 75.19 85 ALA A N 1
ATOM 695 C CA . ALA A 1 85 ? 0.418 7.628 -11.603 1.00 75.19 85 ALA A CA 1
ATOM 696 C C . ALA A 1 85 ? 0.038 6.347 -10.831 1.00 75.19 85 ALA A C 1
ATOM 698 O O . ALA A 1 85 ? -0.917 6.361 -10.056 1.00 75.19 85 ALA A O 1
ATOM 699 N N . GLU A 1 86 ? 0.792 5.257 -11.003 1.00 70.75 86 GLU A N 1
ATOM 700 C CA . GLU A 1 86 ? 0.620 4.020 -10.229 1.00 70.75 86 GLU A CA 1
ATOM 701 C C . GLU A 1 86 ? 1.083 4.171 -8.768 1.00 70.75 86 GLU A C 1
ATOM 703 O O . GLU A 1 86 ? 0.419 3.673 -7.859 1.00 70.75 86 GLU A O 1
ATOM 708 N N . ALA A 1 87 ? 2.181 4.892 -8.521 1.00 66.94 87 ALA A N 1
ATOM 709 C CA . ALA A 1 87 ? 2.725 5.121 -7.182 1.00 66.94 87 ALA A CA 1
ATOM 710 C C . ALA A 1 87 ? 1.810 5.993 -6.306 1.00 66.94 87 ALA A C 1
ATOM 712 O O . ALA A 1 87 ? 1.668 5.726 -5.113 1.00 66.94 87 ALA A O 1
ATOM 713 N N . VAL A 1 88 ? 1.129 6.986 -6.894 1.00 60.75 88 VAL A N 1
ATOM 714 C CA . VAL A 1 88 ? 0.136 7.816 -6.182 1.00 60.75 88 VAL A CA 1
ATOM 715 C C . VAL A 1 88 ? -0.972 6.957 -5.560 1.00 60.75 88 VAL A C 1
ATOM 717 O O . VAL A 1 88 ? -1.448 7.263 -4.467 1.00 60.75 88 VAL A O 1
ATOM 720 N N . ASN A 1 89 ? -1.341 5.847 -6.204 1.00 64.25 89 ASN A N 1
ATOM 721 C CA . ASN A 1 89 ? -2.354 4.937 -5.676 1.00 64.25 89 ASN A CA 1
ATOM 722 C C . ASN A 1 89 ? -1.874 4.192 -4.413 1.00 64.25 89 ASN A C 1
ATOM 724 O O . ASN A 1 89 ? -2.665 3.955 -3.500 1.00 64.25 89 ASN A O 1
ATOM 728 N N . ASP A 1 90 ? -0.586 3.846 -4.319 1.00 72.56 90 ASP A N 1
ATOM 729 C CA . ASP A 1 90 ? -0.042 3.158 -3.139 1.00 72.56 90 ASP A CA 1
ATOM 730 C C . ASP A 1 90 ? 0.039 4.097 -1.925 1.00 72.56 90 ASP A C 1
ATOM 732 O O . ASP A 1 90 ? -0.346 3.723 -0.816 1.00 72.56 90 ASP A O 1
ATOM 736 N N . ASP A 1 91 ? 0.434 5.355 -2.132 1.00 78.56 91 ASP A N 1
ATOM 737 C CA . ASP A 1 91 ? 0.452 6.361 -1.064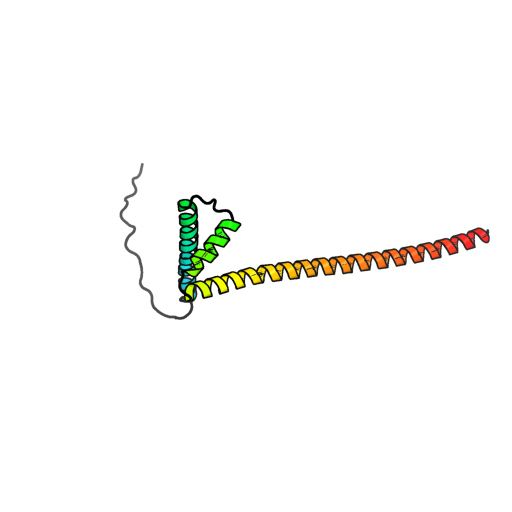 1.00 78.56 91 ASP A CA 1
ATOM 738 C C . ASP A 1 91 ? -0.958 6.682 -0.544 1.00 78.56 91 ASP A C 1
ATOM 740 O O . ASP A 1 91 ? -1.157 6.804 0.667 1.00 78.56 91 ASP A O 1
ATOM 744 N N . GLU A 1 92 ? -1.964 6.748 -1.422 1.00 79.81 92 GLU A N 1
ATOM 745 C CA . GLU A 1 92 ? -3.363 6.925 -1.016 1.00 79.81 92 GLU A CA 1
ATOM 746 C C . GLU A 1 92 ? -3.884 5.714 -0.224 1.00 79.81 92 GLU A C 1
ATOM 748 O O . GLU A 1 92 ? -4.524 5.873 0.822 1.00 79.81 92 GLU A O 1
ATOM 753 N N . HIS A 1 93 ? -3.561 4.492 -0.661 1.00 79.25 93 HIS A N 1
ATOM 754 C CA . HIS A 1 93 ? -3.896 3.273 0.075 1.00 79.25 93 HIS A CA 1
ATOM 755 C C . HIS A 1 93 ? -3.246 3.235 1.463 1.00 79.25 93 HIS A C 1
ATOM 757 O O . HIS A 1 93 ? -3.903 2.867 2.445 1.00 79.25 93 HIS A O 1
ATOM 763 N N . ARG A 1 94 ? -1.982 3.655 1.570 1.00 85.00 94 ARG A N 1
ATOM 764 C CA . ARG A 1 94 ? -1.261 3.754 2.844 1.00 85.00 94 ARG A CA 1
ATOM 765 C C . ARG A 1 94 ? -1.856 4.829 3.748 1.00 85.00 94 ARG A C 1
ATOM 767 O O . ARG A 1 94 ? -2.123 4.545 4.913 1.00 85.00 94 ARG A O 1
ATOM 774 N N . ALA A 1 95 ? -2.155 6.013 3.218 1.00 87.38 95 ALA A N 1
ATOM 775 C CA . ALA A 1 95 ? -2.797 7.089 3.970 1.00 87.38 95 ALA A CA 1
ATOM 776 C C . ALA A 1 95 ? -4.180 6.675 4.500 1.00 87.38 95 ALA A C 1
ATOM 778 O O . ALA A 1 95 ? -4.521 6.952 5.653 1.00 87.38 95 ALA A O 1
ATOM 779 N N . LYS A 1 96 ? -4.963 5.951 3.691 1.00 90.75 96 LYS A N 1
ATOM 780 C CA . LYS A 1 96 ? -6.242 5.379 4.123 1.00 90.75 96 LYS A CA 1
ATOM 781 C C . LYS A 1 96 ? -6.054 4.379 5.263 1.00 90.75 96 LYS A C 1
ATOM 783 O O . LYS A 1 96 ? -6.755 4.466 6.266 1.00 90.75 96 LYS A O 1
ATOM 788 N N . MET A 1 97 ? -5.074 3.482 5.149 1.00 91.38 97 MET A N 1
ATOM 789 C CA . MET A 1 97 ? -4.758 2.521 6.208 1.00 91.38 97 MET A CA 1
ATOM 790 C C . MET A 1 97 ? -4.345 3.221 7.511 1.00 91.38 97 MET A C 1
ATOM 792 O O . MET A 1 97 ? -4.802 2.842 8.588 1.00 91.38 97 MET A O 1
ATOM 796 N N . GLU A 1 98 ? -3.522 4.267 7.436 1.00 93.56 98 GLU A N 1
ATOM 797 C CA . GLU A 1 98 ? -3.147 5.073 8.602 1.00 93.56 98 GLU A CA 1
ATOM 798 C C . GLU A 1 98 ? -4.359 5.765 9.241 1.00 93.56 98 GLU A C 1
ATOM 800 O O . GLU A 1 98 ? -4.464 5.829 10.471 1.00 93.56 98 GLU A O 1
ATOM 805 N N . MET A 1 99 ? -5.295 6.254 8.423 1.00 95.12 99 MET A N 1
ATOM 806 C CA . MET A 1 99 ? -6.536 6.859 8.904 1.00 95.12 99 MET A CA 1
ATOM 807 C C . MET A 1 99 ? -7.417 5.838 9.631 1.00 95.12 99 MET A C 1
ATOM 809 O O . MET A 1 99 ? -7.870 6.123 10.742 1.00 95.12 99 MET A O 1
ATOM 813 N N . ASP A 1 100 ? -7.583 4.642 9.063 1.00 95.06 100 ASP A N 1
ATOM 814 C CA . ASP A 1 100 ? -8.346 3.547 9.670 1.00 95.06 100 ASP A CA 1
ATOM 815 C C . ASP A 1 100 ? -7.723 3.119 11.013 1.00 95.06 100 ASP A C 1
ATOM 817 O O . ASP A 1 100 ? -8.419 2.948 12.019 1.00 95.06 100 ASP A O 1
ATOM 821 N N . VAL A 1 101 ? -6.389 3.027 11.076 1.00 97.12 101 VAL A N 1
ATOM 822 C CA . VAL A 1 101 ? -5.657 2.740 12.322 1.00 97.12 101 VAL A CA 1
ATOM 823 C C . VAL A 1 101 ? -5.897 3.839 13.359 1.00 97.12 101 VAL A C 1
ATOM 825 O O . VAL A 1 101 ? -6.196 3.547 14.522 1.00 97.12 101 VAL A O 1
ATOM 828 N N . LYS A 1 102 ? -5.806 5.112 12.960 1.00 97.31 102 LYS A N 1
ATOM 829 C CA . LYS A 1 102 ? -6.045 6.261 13.844 1.00 97.31 102 LYS A CA 1
ATOM 830 C C . LYS A 1 102 ? -7.471 6.273 14.395 1.00 97.31 102 LYS A C 1
ATOM 832 O O . LYS A 1 102 ? -7.658 6.560 15.581 1.00 97.31 102 LYS A O 1
ATOM 837 N N . GLU A 1 103 ? -8.463 5.954 13.569 1.00 96.94 103 GLU A N 1
ATOM 838 C CA . GLU A 1 103 ? -9.852 5.833 14.007 1.00 96.94 103 GLU A CA 1
ATOM 839 C C . GLU A 1 103 ? -10.016 4.688 15.016 1.00 96.94 103 GLU A C 1
ATOM 841 O O . GLU A 1 103 ? -10.595 4.892 16.088 1.00 96.94 103 GLU A O 1
ATOM 846 N N . GLY A 1 104 ? -9.410 3.527 14.750 1.00 97.12 104 GLY A N 1
ATOM 847 C CA . GLY A 1 104 ? -9.381 2.403 15.688 1.00 97.12 104 GLY A CA 1
ATOM 848 C C . GLY A 1 104 ? -8.821 2.790 17.063 1.00 97.12 104 GLY A C 1
ATOM 849 O O . GLY A 1 104 ? -9.418 2.478 18.096 1.00 97.12 104 GLY A O 1
ATOM 850 N N . PHE A 1 105 ? -7.729 3.560 17.110 1.00 97.62 105 PHE A N 1
ATOM 851 C CA . PHE A 1 105 ? -7.187 4.084 18.372 1.00 97.62 105 PHE A CA 1
ATOM 852 C C . PHE A 1 105 ? -8.151 5.035 19.095 1.00 97.62 105 PHE A C 1
ATOM 854 O O . PHE A 1 105 ? -8.255 4.990 20.326 1.00 97.62 105 PHE A O 1
ATOM 861 N N . ALA A 1 106 ? -8.871 5.888 18.362 1.00 97.62 106 ALA A N 1
ATOM 862 C CA . ALA A 1 106 ? -9.871 6.777 18.950 1.00 97.62 106 ALA A CA 1
ATOM 863 C C . ALA A 1 106 ? -11.030 5.987 19.582 1.00 97.62 106 ALA A C 1
ATOM 865 O O . ALA A 1 106 ? -11.461 6.304 20.696 1.00 97.62 106 ALA A O 1
ATOM 866 N N . GLN A 1 107 ? -11.479 4.917 18.920 1.00 97.19 107 GLN A N 1
ATOM 867 C CA . GLN A 1 107 ? -12.507 4.017 19.442 1.00 97.19 107 GLN A CA 1
ATOM 868 C C . GLN A 1 107 ? -12.031 3.292 20.711 1.00 97.19 107 GLN A C 1
ATOM 870 O O . GLN A 1 107 ? -12.727 3.318 21.728 1.00 97.19 107 GLN A O 1
ATOM 875 N N . ILE A 1 108 ? -10.813 2.734 20.712 1.00 97.75 108 ILE A N 1
ATOM 876 C CA . ILE A 1 108 ? -10.213 2.090 21.898 1.00 97.75 108 ILE A CA 1
ATOM 877 C C . ILE A 1 108 ? -10.146 3.069 23.077 1.00 97.75 108 ILE A C 1
ATOM 879 O O . ILE A 1 108 ? -10.508 2.723 24.205 1.00 97.75 108 ILE A O 1
ATOM 883 N N . LYS A 1 109 ? -9.731 4.315 22.825 1.00 97.56 109 LYS A N 1
ATOM 884 C CA . LYS A 1 109 ? -9.689 5.364 23.850 1.00 97.56 109 LYS A CA 1
ATOM 885 C C . LYS A 1 109 ? -11.075 5.637 24.439 1.00 97.56 109 LYS A C 1
ATOM 887 O O . LYS A 1 109 ? -11.197 5.748 25.659 1.00 97.56 109 LYS A O 1
ATOM 892 N N . SER A 1 110 ? -12.107 5.721 23.600 1.00 97.00 110 SER A N 1
ATOM 893 C CA . SER A 1 110 ? -13.491 5.914 24.049 1.00 97.00 110 SER A CA 1
ATOM 894 C C . SER A 1 110 ? -13.964 4.756 24.934 1.00 97.00 110 SER A C 1
ATOM 896 O O . SER A 1 110 ? -14.456 4.982 26.041 1.00 97.00 110 SER A O 1
ATOM 898 N N . ILE A 1 111 ? -13.710 3.510 24.520 1.00 97.75 111 ILE A N 1
ATOM 899 C CA . ILE A 1 111 ? -14.036 2.316 25.314 1.00 97.75 111 ILE A CA 1
ATOM 900 C C . ILE A 1 111 ? -13.345 2.376 26.683 1.00 97.75 111 ILE A C 1
ATOM 902 O O . ILE A 1 111 ? -13.986 2.165 27.713 1.00 97.75 111 ILE A O 1
ATOM 906 N N . MET A 1 112 ? -12.060 2.735 26.730 1.00 97.50 112 MET A N 1
ATOM 907 C CA . MET A 1 112 ? -11.312 2.848 27.986 1.00 97.50 112 MET A CA 1
ATOM 908 C C . MET A 1 112 ? -11.898 3.913 28.929 1.00 97.50 112 MET A C 1
ATOM 910 O O . MET A 1 112 ? -11.966 3.704 30.143 1.00 97.50 112 MET A O 1
ATOM 914 N N . GLN A 1 113 ? -12.364 5.042 28.387 1.00 97.06 113 GLN A N 1
ATOM 915 C CA . GLN A 1 113 ? -13.040 6.086 29.164 1.00 97.06 113 GLN A CA 1
ATOM 916 C C . GLN A 1 113 ? -14.362 5.589 29.765 1.00 97.06 113 GLN A C 1
ATOM 918 O O . GLN A 1 113 ? -14.654 5.873 30.934 1.00 97.06 113 GLN A O 1
ATOM 923 N N . VAL A 1 114 ? -15.134 4.809 29.003 1.00 97.75 114 VAL A N 1
ATOM 924 C CA . VAL A 1 114 ? -16.369 4.180 29.492 1.00 97.75 114 VAL A CA 1
ATOM 925 C C . VAL A 1 114 ? -16.050 3.184 30.606 1.00 97.75 114 VAL A C 1
ATOM 927 O O . VAL A 1 114 ? -16.632 3.276 31.687 1.00 97.75 114 VAL A O 1
ATOM 930 N N . VAL A 1 115 ? -15.067 2.301 30.406 1.00 97.75 115 VAL A N 1
ATOM 931 C CA . VAL A 1 115 ? -14.623 1.333 31.425 1.00 97.75 115 VAL A CA 1
ATOM 932 C C . VAL A 1 115 ? -14.172 2.042 32.705 1.00 97.75 115 VAL A C 1
ATOM 934 O O . VAL A 1 115 ? -14.572 1.650 33.801 1.00 97.75 115 VAL A O 1
ATOM 937 N N . SER A 1 116 ? -13.401 3.128 32.589 1.00 97.38 116 SER A N 1
ATOM 938 C CA . SER A 1 116 ? -12.971 3.931 33.742 1.00 97.38 116 SER A CA 1
ATOM 939 C C . SER A 1 116 ? -14.157 4.524 34.507 1.00 97.38 116 SER A C 1
ATOM 941 O O . SER A 1 116 ? -14.184 4.500 35.738 1.00 97.38 116 SER A O 1
ATOM 943 N N . THR A 1 117 ? -15.161 5.027 33.788 1.00 97.25 117 THR A N 1
ATOM 944 C CA . THR A 1 117 ? -16.384 5.576 34.388 1.00 97.25 117 THR A CA 1
ATOM 945 C C . THR A 1 117 ? -17.170 4.499 35.131 1.00 97.25 117 THR A C 1
ATOM 947 O O . THR A 1 117 ? -17.534 4.694 36.290 1.00 97.25 117 THR A O 1
ATOM 950 N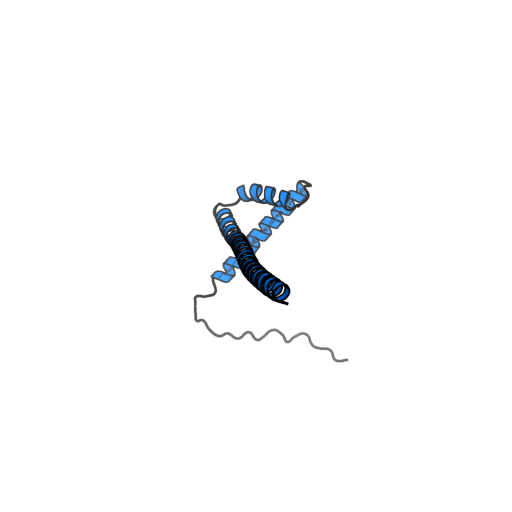 N . VAL A 1 118 ? -17.371 3.334 34.509 1.00 97.38 118 VAL A N 1
ATOM 951 C CA . VAL A 1 118 ? -18.048 2.193 35.144 1.00 97.38 118 VAL A CA 1
ATOM 952 C C . VAL A 1 118 ? -17.303 1.754 36.404 1.00 97.38 118 VAL A C 1
ATOM 954 O O . VAL A 1 118 ? -17.925 1.576 37.449 1.00 97.38 118 VAL A O 1
ATOM 957 N N . TYR A 1 119 ? -15.973 1.654 36.346 1.00 97.81 119 TYR A N 1
ATOM 958 C CA . TYR A 1 119 ? -15.152 1.297 37.502 1.00 97.81 119 TYR A CA 1
ATOM 959 C C . TYR A 1 119 ? -15.310 2.290 38.663 1.00 97.81 119 TYR A C 1
ATOM 961 O O . TYR A 1 119 ? -15.514 1.881 39.807 1.00 97.81 119 TYR A O 1
ATOM 969 N N . LYS A 1 120 ? -15.279 3.600 38.380 1.00 97.12 120 LYS A N 1
ATOM 970 C CA . LYS A 1 120 ? -15.514 4.641 39.396 1.00 97.12 120 LYS A CA 1
ATOM 971 C C . LYS A 1 120 ? -16.897 4.501 40.030 1.00 97.12 120 LYS A C 1
ATOM 973 O O . LYS A 1 120 ? -17.004 4.527 41.254 1.00 97.12 120 LYS A O 1
ATOM 978 N N . ASN A 1 121 ? -17.930 4.297 39.216 1.00 96.88 121 ASN A N 1
ATOM 979 C CA . ASN A 1 121 ? -19.305 4.140 39.693 1.00 96.88 121 ASN A CA 1
ATOM 980 C C . ASN A 1 121 ? -19.469 2.892 40.572 1.00 96.88 121 ASN A C 1
ATOM 982 O O . ASN A 1 121 ? -20.103 2.959 41.624 1.00 96.88 121 ASN A O 1
ATOM 986 N N . LEU A 1 122 ? -18.858 1.768 40.183 1.00 96.56 122 LEU A N 1
ATOM 987 C CA . LEU A 1 122 ? -18.843 0.545 40.988 1.00 96.56 122 LEU A CA 1
ATOM 988 C C . LEU A 1 122 ? -18.147 0.758 42.331 1.00 96.56 122 LEU A C 1
ATOM 990 O O . LEU A 1 122 ? -18.632 0.278 43.353 1.00 96.56 122 LEU A O 1
ATOM 994 N N . ASN A 1 123 ? -17.045 1.509 42.352 1.00 96.00 123 ASN A N 1
ATOM 995 C CA . ASN A 1 123 ? -16.340 1.800 43.594 1.00 96.00 123 ASN A CA 1
ATOM 996 C C . ASN A 1 123 ? -17.178 2.684 44.534 1.00 96.00 123 ASN A C 1
ATOM 998 O O . ASN A 1 123 ? -17.241 2.423 45.732 1.00 96.00 123 ASN A O 1
ATOM 1002 N N . VAL A 1 124 ? -17.896 3.677 43.995 1.00 96.38 124 VAL A N 1
ATOM 1003 C CA . VAL A 1 124 ? -18.853 4.483 44.773 1.00 96.38 124 VAL A CA 1
AT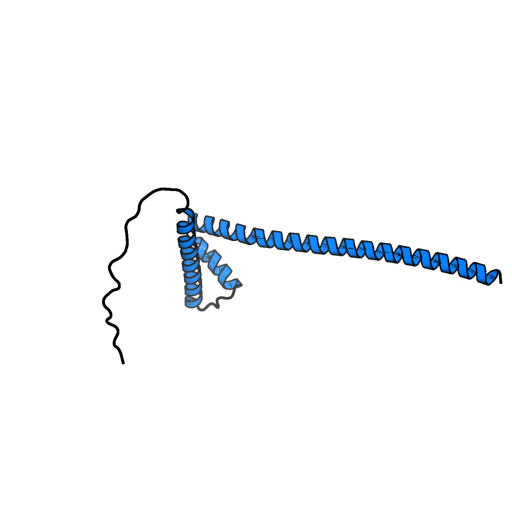OM 1004 C C . VAL A 1 124 ? -19.971 3.607 45.344 1.00 96.38 124 VAL A C 1
ATOM 1006 O O . VAL A 1 124 ? -20.250 3.679 46.539 1.00 96.38 124 VAL A O 1
ATOM 1009 N N . MET A 1 125 ? -20.579 2.741 44.526 1.00 96.00 125 MET A N 1
ATOM 1010 C CA . MET A 1 125 ? -21.601 1.797 44.996 1.00 96.00 125 MET A CA 1
ATOM 1011 C C . MET A 1 125 ? -21.073 0.874 46.096 1.00 96.00 125 MET A C 1
ATOM 1013 O O . MET A 1 125 ? -21.757 0.664 47.096 1.00 96.00 125 MET A O 1
ATOM 1017 N N . ARG A 1 126 ? -19.847 0.364 45.951 1.00 94.94 126 ARG A N 1
ATOM 1018 C CA . ARG A 1 126 ? -19.194 -0.473 46.964 1.00 94.94 126 ARG A CA 1
ATOM 1019 C C . ARG A 1 126 ? -19.070 0.252 48.303 1.00 94.94 126 ARG A C 1
ATOM 1021 O O . ARG A 1 126 ? -19.406 -0.327 49.332 1.00 94.94 126 ARG A O 1
ATOM 1028 N N . GLU A 1 127 ? -18.619 1.504 48.297 1.00 95.06 127 GLU A N 1
ATOM 1029 C CA . GLU A 1 127 ? -18.502 2.305 49.521 1.00 95.06 127 GLU A CA 1
ATOM 1030 C C . GLU A 1 127 ? -19.870 2.606 50.151 1.00 95.06 127 GLU A C 1
ATOM 1032 O O . GLU A 1 127 ? -20.004 2.554 51.374 1.00 95.06 127 GLU A O 1
ATOM 1037 N N . ILE A 1 128 ? -20.905 2.857 49.341 1.00 94.25 128 ILE A N 1
ATOM 1038 C CA . ILE A 1 128 ? -22.282 3.034 49.832 1.00 94.25 128 ILE A CA 1
ATOM 1039 C C . ILE A 1 128 ? -22.769 1.763 50.533 1.00 94.25 128 ILE A C 1
ATOM 1041 O O . ILE A 1 128 ? -23.254 1.843 51.660 1.00 94.25 128 ILE A O 1
ATOM 1045 N N . ILE A 1 129 ? -22.614 0.598 49.897 1.00 94.69 129 ILE A N 1
ATOM 1046 C CA . ILE A 1 129 ? -23.013 -0.690 50.479 1.00 94.69 129 ILE A CA 1
ATOM 1047 C C . ILE A 1 129 ? -22.266 -0.923 51.793 1.00 94.69 129 ILE A C 1
ATOM 1049 O O . ILE A 1 129 ? -22.894 -1.217 52.801 1.00 94.69 129 ILE A O 1
ATOM 1053 N N . LYS A 1 130 ? -20.945 -0.711 51.814 1.00 94.31 130 LYS A N 1
ATOM 1054 C CA . LYS A 1 130 ? -20.123 -0.888 53.018 1.00 94.31 130 LYS A CA 1
ATOM 1055 C C . LYS A 1 130 ? -20.593 -0.009 54.181 1.00 94.31 130 LYS A C 1
ATOM 1057 O O . LYS A 1 130 ? -20.674 -0.489 55.306 1.00 94.31 130 LYS A O 1
ATOM 1062 N N . LYS A 1 131 ? -20.928 1.260 53.919 1.00 93.44 131 LYS A N 1
ATOM 1063 C CA . LYS A 1 131 ? -21.496 2.157 54.939 1.00 93.44 131 LYS A CA 1
ATOM 1064 C C . LYS A 1 131 ? -22.833 1.639 55.463 1.00 93.44 131 LYS A C 1
ATOM 1066 O O . LYS A 1 131 ? -22.999 1.552 56.670 1.00 93.44 131 LYS A O 1
ATOM 1071 N N . ARG A 1 132 ? -23.738 1.222 54.570 1.00 90.19 132 ARG A N 1
ATOM 1072 C CA . ARG A 1 132 ? -25.044 0.654 54.948 1.00 90.19 132 ARG A CA 1
ATOM 1073 C C . ARG A 1 132 ? -24.923 -0.622 55.774 1.00 90.19 132 ARG A C 1
ATOM 1075 O O . ARG A 1 132 ? -25.687 -0.798 56.710 1.00 90.19 132 ARG A O 1
ATOM 1082 N N . THR A 1 133 ? -23.972 -1.495 55.453 1.00 90.38 133 THR A N 1
ATOM 1083 C CA . THR A 1 133 ? -23.731 -2.720 56.228 1.00 90.38 133 THR A CA 1
ATOM 1084 C C . THR A 1 133 ? -23.184 -2.428 57.623 1.00 90.38 133 THR A C 1
ATOM 1086 O O . THR A 1 133 ? -23.460 -3.193 58.530 1.00 90.38 133 THR A O 1
ATOM 1089 N N . ASN A 1 134 ? -22.443 -1.334 57.815 1.00 86.56 134 ASN A N 1
ATOM 1090 C CA . ASN A 1 134 ? -21.954 -0.931 59.138 1.00 86.56 134 ASN A CA 1
ATOM 1091 C C . ASN A 1 134 ? -23.022 -0.217 59.994 1.00 86.56 134 ASN A C 1
ATOM 1093 O O . ASN A 1 134 ? -22.804 -0.023 61.186 1.00 86.56 134 ASN A O 1
ATOM 1097 N N . GLU A 1 135 ? -24.123 0.237 59.384 1.00 82.44 135 GLU A N 1
ATOM 1098 C CA . GLU A 1 135 ? -25.264 0.883 60.056 1.00 82.44 135 GLU A CA 1
ATOM 1099 C C . GLU A 1 135 ? -26.335 -0.128 60.528 1.00 82.44 135 GLU A C 1
ATOM 1101 O O . GLU A 1 135 ? -27.246 0.265 61.258 1.00 82.44 135 GLU A O 1
ATOM 1106 N N . LEU A 1 136 ? -26.239 -1.394 60.100 1.00 59.22 136 LEU A N 1
ATOM 1107 C CA . LEU A 1 136 ? -27.129 -2.518 60.435 1.00 59.22 136 LEU A CA 1
ATOM 1108 C C . LEU A 1 136 ? -26.477 -3.443 61.469 1.00 59.22 136 LEU A C 1
ATOM 1110 O O . LEU A 1 136 ? -27.234 -3.979 62.307 1.00 59.22 136 LEU A O 1
#

Sequence (136 aa):
MVRLDRNKIQSGLGKRPKSTQEESEEVDKSQNTNSELEKFSLYILKVMMDENIPPTPNNFQIYFDKLLDNKPVSFKKRINELLEAEAVNDDEHRAKMEMDVKEGFAQIKSIMQVVSTVYKNLNVMREIIKKRTNEL

pLDDT: mean 77.95, std 20.64, range [27.22, 97.81]

Radius of gyration: 34.93 Å; chains: 1; bounding box: 53×48×112 Å